Protein AF-A0A4V3F6N6-F1 (afdb_monomer_lite)

Sequence (101 aa):
GYAVGQSGLVARTADHGRTWGYVKTPVDGNLFGVDSFADGQVIAVGQRVALRSTDNGATWNPIRALDFSINWYTGLGHAASAAAGEVIAVGHSGRVLRLAP

Structure (mmCIF, N/CA/C/O backbone):
data_AF-A0A4V3F6N6-F1
#
_entry.id   AF-A0A4V3F6N6-F1
#
loop_
_atom_site.group_PDB
_atom_site.id
_atom_site.type_symbol
_atom_site.label_atom_id
_atom_site.label_alt_id
_atom_site.label_comp_id
_atom_site.label_asym_id
_atom_site.label_entity_id
_atom_site.label_seq_id
_atom_site.pdbx_PDB_ins_code
_atom_site.Cartn_x
_atom_site.Cartn_y
_atom_site.Cartn_z
_atom_site.occupancy
_atom_site.B_iso_or_equiv
_atom_site.auth_seq_id
_atom_site.auth_comp_id
_atom_site.auth_asym_id
_atom_site.auth_atom_id
_atom_site.pdbx_PDB_model_num
ATOM 1 N N . GLY A 1 1 ? -8.906 -5.486 6.481 1.00 95.31 1 GLY A N 1
ATOM 2 C CA . GLY A 1 1 ? -8.701 -5.689 5.033 1.00 95.31 1 GLY A CA 1
ATOM 3 C C . GLY A 1 1 ? -8.446 -4.354 4.369 1.00 95.31 1 GLY A C 1
ATOM 4 O O . GL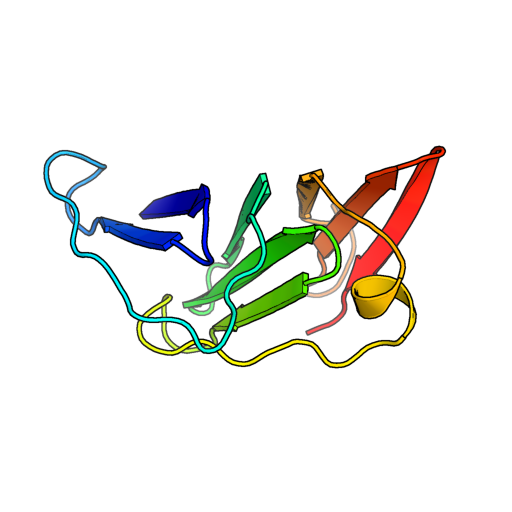Y A 1 1 ? -8.833 -3.332 4.934 1.00 95.31 1 GLY A O 1
ATOM 5 N N . TYR A 1 2 ? -7.803 -4.366 3.204 1.00 97.69 2 TYR A N 1
ATOM 6 C CA . TYR A 1 2 ? -7.343 -3.161 2.513 1.00 97.69 2 TYR A CA 1
ATOM 7 C C . TYR A 1 2 ? -7.647 -3.250 1.019 1.00 97.69 2 TYR A C 1
ATOM 9 O O . TYR A 1 2 ? -7.634 -4.339 0.452 1.00 97.69 2 TYR A O 1
ATOM 17 N N . ALA A 1 3 ? -7.914 -2.105 0.403 1.00 98.12 3 ALA A N 1
ATOM 18 C CA . ALA A 1 3 ? -8.040 -1.951 -1.038 1.00 98.12 3 ALA A CA 1
ATOM 19 C C . ALA A 1 3 ? -7.369 -0.640 -1.451 1.00 98.12 3 ALA A C 1
ATOM 21 O O . ALA A 1 3 ? -7.377 0.333 -0.693 1.00 98.12 3 ALA A O 1
ATOM 22 N N . VAL A 1 4 ? -6.780 -0.624 -2.644 1.00 98.50 4 VAL A N 1
ATOM 23 C CA . VAL A 1 4 ? -6.065 0.536 -3.182 1.00 98.50 4 VAL A CA 1
ATOM 24 C C . VAL A 1 4 ? -6.452 0.789 -4.631 1.00 98.50 4 VAL A C 1
ATOM 26 O O . VAL A 1 4 ? -6.986 -0.101 -5.292 1.00 98.50 4 VAL A O 1
ATOM 29 N N . GLY A 1 5 ? -6.211 2.001 -5.126 1.00 97.88 5 GLY A N 1
ATOM 30 C CA . G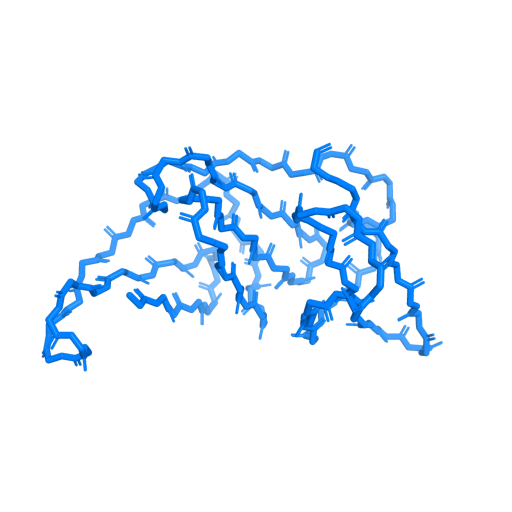LY A 1 5 ? -6.562 2.340 -6.499 1.00 97.88 5 GLY A CA 1
ATOM 31 C C . GLY A 1 5 ? -5.957 3.641 -7.006 1.00 97.88 5 GLY A C 1
ATOM 32 O O . GLY A 1 5 ? -4.848 4.033 -6.642 1.00 97.88 5 GLY A O 1
ATOM 33 N N . GLN A 1 6 ? -6.692 4.292 -7.904 1.00 98.12 6 GLN A N 1
ATOM 34 C CA . GLN A 1 6 ? -6.245 5.505 -8.583 1.00 98.12 6 GLN A CA 1
ATOM 35 C C . GLN A 1 6 ? -6.060 6.677 -7.615 1.00 98.12 6 GLN A C 1
ATOM 37 O O . GLN A 1 6 ? -6.687 6.717 -6.558 1.00 98.12 6 GLN A O 1
ATOM 42 N N . SER A 1 7 ? -5.215 7.636 -7.995 1.00 96.69 7 SER A N 1
ATOM 43 C CA . SER A 1 7 ? -5.049 8.903 -7.264 1.00 96.69 7 SER A CA 1
ATOM 44 C C . SER A 1 7 ? -4.751 8.724 -5.768 1.00 96.69 7 SER A C 1
ATOM 46 O O . SER A 1 7 ? -5.338 9.397 -4.926 1.00 96.69 7 SER A O 1
ATOM 48 N N . GLY A 1 8 ? -3.886 7.763 -5.428 1.00 97.31 8 GLY A N 1
ATOM 49 C CA . GLY A 1 8 ? -3.494 7.474 -4.048 1.00 97.31 8 GLY A CA 1
ATOM 50 C C . GLY A 1 8 ? -4.591 6.885 -3.161 1.00 97.31 8 GLY A C 1
ATOM 51 O O . GLY A 1 8 ? -4.424 6.868 -1.939 1.00 97.31 8 GLY A O 1
ATOM 52 N N . LEU A 1 9 ? -5.706 6.412 -3.730 1.00 98.25 9 LEU A N 1
ATOM 53 C CA . LEU A 1 9 ? -6.828 5.884 -2.960 1.00 98.25 9 LEU A CA 1
ATOM 54 C C . LEU A 1 9 ? -6.395 4.695 -2.103 1.00 98.25 9 LEU A C 1
ATOM 56 O O . LEU A 1 9 ? -5.880 3.700 -2.614 1.00 98.25 9 LEU A O 1
ATOM 60 N N . VAL A 1 10 ? -6.698 4.785 -0.810 1.00 98.50 10 VAL A N 1
ATOM 61 C CA . VAL A 1 10 ? -6.643 3.677 0.141 1.00 98.50 10 VAL A CA 1
ATOM 62 C C . VAL A 1 10 ? -7.991 3.581 0.842 1.00 98.50 10 VAL A C 1
ATOM 64 O O . VAL A 1 10 ? -8.519 4.572 1.349 1.00 98.50 10 VAL A O 1
ATOM 67 N N . ALA A 1 11 ? -8.537 2.372 0.902 1.00 98.38 11 ALA A N 1
ATOM 68 C CA . ALA A 1 11 ? -9.718 2.042 1.679 1.00 98.38 11 ALA A CA 1
ATOM 69 C C . ALA A 1 11 ? -9.404 0.910 2.663 1.00 98.38 11 ALA A C 1
ATOM 71 O O . ALA A 1 11 ? -8.668 -0.031 2.353 1.00 98.38 11 ALA A O 1
ATOM 72 N N . ARG A 1 12 ? -9.986 0.994 3.859 1.00 97.88 12 ARG A N 1
ATOM 73 C CA . ARG A 1 12 ? -9.850 0.003 4.928 1.00 97.88 12 ARG A CA 1
ATOM 74 C C . ARG A 1 12 ? -11.218 -0.529 5.326 1.00 97.88 12 ARG A C 1
ATOM 76 O O . ARG A 1 12 ? -12.182 0.222 5.435 1.00 97.88 12 ARG A O 1
ATOM 83 N N . THR A 1 13 ? -11.266 -1.822 5.610 1.00 97.75 13 THR A N 1
ATOM 84 C CA . THR A 1 13 ? -12.426 -2.503 6.190 1.00 97.75 13 THR A CA 1
ATOM 85 C C . THR A 1 13 ? -12.037 -3.208 7.488 1.00 97.75 13 THR A C 1
ATOM 87 O O . THR A 1 13 ? -10.948 -3.793 7.588 1.00 97.75 13 THR A O 1
ATOM 90 N N . ALA A 1 14 ? -12.939 -3.169 8.469 1.00 96.19 14 ALA A N 1
ATOM 91 C CA . ALA A 1 14 ? -12.847 -3.907 9.729 1.00 96.19 14 ALA A CA 1
ATOM 92 C C . ALA A 1 14 ? -13.867 -5.059 9.823 1.00 96.19 14 ALA A C 1
ATOM 94 O O . ALA A 1 14 ? -13.840 -5.820 10.782 1.00 96.19 14 ALA A O 1
ATOM 95 N N . ASP A 1 15 ? -14.745 -5.213 8.831 1.00 97.38 15 ASP A N 1
ATOM 96 C CA . ASP A 1 15 ? -15.902 -6.115 8.869 1.00 97.38 15 ASP A CA 1
ATOM 97 C C . ASP A 1 15 ? -15.910 -7.111 7.697 1.00 97.38 15 ASP A C 1
ATOM 99 O O . ASP A 1 15 ? -16.964 -7.531 7.210 1.00 97.38 15 ASP A O 1
ATOM 103 N N . HIS A 1 16 ? -14.712 -7.520 7.271 1.00 96.31 16 HIS A N 1
ATOM 104 C CA . HIS A 1 16 ? -14.479 -8.449 6.160 1.00 96.31 16 HIS A CA 1
ATOM 105 C C . HIS A 1 16 ? -15.002 -7.944 4.806 1.00 96.31 16 HIS A C 1
ATOM 107 O O . HIS A 1 16 ? -15.464 -8.726 3.981 1.00 96.31 16 HIS A O 1
ATOM 113 N N . GLY A 1 17 ? -14.907 -6.636 4.563 1.00 97.62 17 GLY A N 1
ATOM 114 C CA . GLY A 1 17 ? -15.227 -6.023 3.274 1.00 97.62 17 GLY A CA 1
ATOM 115 C C . GLY A 1 17 ? -16.696 -5.662 3.087 1.00 97.62 17 GLY A C 1
ATOM 116 O O . GLY A 1 17 ? -17.074 -5.326 1.967 1.00 97.62 17 GLY A O 1
ATOM 117 N N . ARG A 1 18 ? -17.514 -5.706 4.149 1.00 98.12 18 ARG A N 1
ATOM 118 C CA . ARG A 1 18 ? -18.922 -5.281 4.087 1.00 98.12 18 ARG A CA 1
ATOM 119 C C . ARG A 1 18 ? -19.038 -3.762 4.031 1.00 98.12 18 ARG A C 1
ATOM 121 O O . ARG A 1 18 ? -19.854 -3.246 3.275 1.00 98.12 18 ARG A O 1
ATOM 128 N N . THR A 1 19 ? -18.204 -3.053 4.788 1.00 97.94 19 THR A N 1
ATOM 129 C CA . THR A 1 19 ? -18.091 -1.594 4.753 1.00 97.94 19 THR A CA 1
ATOM 130 C C . THR A 1 19 ? -16.636 -1.154 4.632 1.00 97.94 19 THR A C 1
ATOM 132 O O . THR A 1 19 ? -15.702 -1.851 5.047 1.00 97.94 19 THR A O 1
ATOM 135 N N . TRP A 1 20 ? -16.448 0.017 4.021 1.00 98.19 20 TRP A N 1
ATOM 136 C CA . TRP A 1 20 ? -15.142 0.579 3.701 1.00 98.19 20 TRP A CA 1
ATOM 137 C C . TRP A 1 20 ? -15.066 2.039 4.137 1.00 98.19 20 TRP A C 1
ATOM 139 O O . TRP A 1 20 ? -15.940 2.839 3.814 1.00 98.19 20 TRP A O 1
ATOM 149 N N . GLY A 1 21 ? -14.000 2.382 4.857 1.00 98.00 21 GLY A N 1
ATOM 150 C CA . GLY A 1 21 ? -13.615 3.758 5.150 1.00 98.00 21 GLY A CA 1
ATOM 151 C C . GLY A 1 21 ? -12.429 4.170 4.285 1.00 98.00 21 GLY A C 1
ATOM 152 O O . GLY A 1 21 ? -11.464 3.413 4.161 1.00 98.00 21 GLY A O 1
ATOM 153 N N . TYR A 1 22 ? -12.490 5.362 3.696 1.00 97.38 22 TYR A N 1
ATOM 154 C CA . TYR A 1 22 ? -11.394 5.917 2.903 1.00 97.38 22 TYR A CA 1
ATOM 155 C C . TYR A 1 22 ? -10.381 6.628 3.796 1.00 97.38 22 TYR A C 1
ATOM 157 O O . TYR A 1 22 ? -10.753 7.384 4.695 1.00 97.38 22 TYR A O 1
ATOM 165 N N . VAL A 1 23 ? -9.099 6.400 3.525 1.00 97.12 23 VAL A N 1
ATOM 166 C CA . VAL A 1 23 ? -7.984 7.008 4.252 1.00 97.12 23 VAL A CA 1
ATOM 167 C C . VAL A 1 23 ? -7.224 7.907 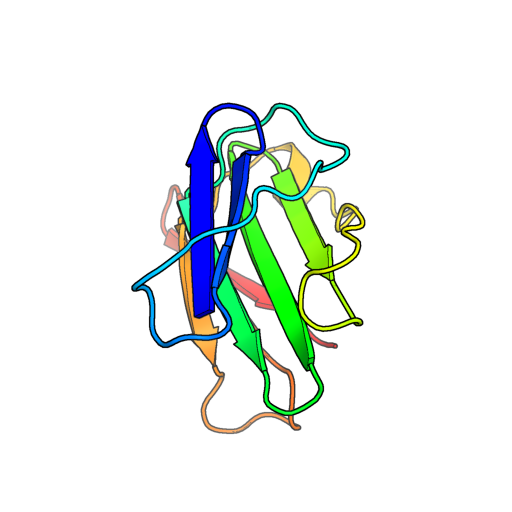3.291 1.00 97.12 23 VAL A C 1
ATOM 169 O O . VAL A 1 23 ? -6.828 7.485 2.205 1.00 97.12 23 VAL A O 1
ATOM 172 N N . LYS A 1 24 ? -7.026 9.166 3.687 1.00 96.69 24 LYS A N 1
ATOM 173 C CA . LYS A 1 24 ? -6.242 10.116 2.899 1.00 96.69 24 LYS A CA 1
ATOM 174 C C . LYS A 1 24 ? -4.769 9.710 2.922 1.00 96.69 24 LYS A C 1
ATOM 176 O O . LYS A 1 24 ? -4.218 9.430 3.984 1.00 96.69 24 LYS A O 1
ATOM 181 N N . THR A 1 25 ? -4.129 9.739 1.761 1.00 98.00 25 THR A N 1
ATOM 182 C CA . THR A 1 25 ? -2.695 9.477 1.610 1.00 98.00 25 THR A CA 1
ATOM 183 C C . THR A 1 25 ? -1.965 10.733 1.123 1.00 98.00 25 THR A C 1
ATOM 185 O O . THR A 1 25 ? -2.604 11.680 0.657 1.00 98.00 25 THR A O 1
ATOM 188 N N . PRO A 1 26 ? -0.628 10.791 1.258 1.00 97.19 26 PRO A N 1
ATOM 189 C CA . PRO A 1 26 ? 0.167 11.938 0.820 1.00 97.19 26 PRO A CA 1
ATOM 190 C C . PRO A 1 26 ? 0.653 11.822 -0.638 1.00 97.19 26 PRO A C 1
ATOM 192 O O . PRO A 1 26 ? 1.670 12.420 -0.985 1.00 97.19 26 PRO A O 1
ATOM 195 N N . VAL A 1 27 ? 0.002 11.008 -1.477 1.00 96.31 27 VAL A N 1
ATOM 196 C CA . VAL A 1 27 ? 0.414 10.768 -2.870 1.00 96.31 27 VAL A CA 1
ATOM 197 C C . VAL A 1 27 ? -0.789 10.787 -3.802 1.00 96.31 27 VAL A C 1
ATOM 199 O O . VAL A 1 27 ? -1.862 10.340 -3.425 1.00 96.31 27 VAL A O 1
ATOM 202 N N . ASP A 1 28 ? -0.570 11.215 -5.044 1.00 95.31 28 ASP A N 1
ATOM 203 C CA . ASP A 1 28 ? -1.591 11.204 -6.105 1.00 95.31 28 ASP A CA 1
ATOM 204 C C . ASP A 1 28 ? -1.324 10.113 -7.162 1.00 95.31 28 ASP A C 1
ATOM 206 O O . ASP A 1 28 ? -2.012 10.015 -8.177 1.00 95.31 28 ASP A O 1
ATOM 210 N N . GLY A 1 29 ? -0.290 9.289 -6.959 1.00 95.38 29 GLY A N 1
ATOM 211 C CA . GLY A 1 29 ? 0.047 8.182 -7.853 1.00 95.38 29 GLY A CA 1
ATOM 212 C C . GLY A 1 29 ? -0.948 7.026 -7.739 1.00 95.38 29 GLY A C 1
ATOM 213 O O . GLY A 1 29 ? -1.472 6.747 -6.662 1.00 95.38 29 GLY A O 1
ATOM 214 N N . ASN A 1 30 ? -1.192 6.319 -8.843 1.00 98.19 30 ASN A N 1
ATOM 215 C CA . ASN A 1 30 ? -2.027 5.117 -8.821 1.00 98.19 30 ASN A CA 1
ATOM 216 C C . ASN A 1 30 ? -1.337 4.009 -8.021 1.00 98.19 30 ASN A C 1
ATOM 218 O O . ASN A 1 30 ? -0.173 3.704 -8.280 1.00 98.19 30 ASN A O 1
ATOM 222 N N . LEU A 1 31 ? -2.070 3.394 -7.098 1.00 98.50 31 LEU A N 1
ATOM 223 C CA . LEU A 1 31 ? -1.650 2.230 -6.328 1.00 98.50 31 LEU A CA 1
ATOM 224 C C . LEU A 1 31 ? -2.206 0.962 -6.983 1.00 98.50 31 LEU A C 1
ATOM 226 O O . LEU A 1 31 ? -3.359 0.926 -7.412 1.00 98.50 31 LEU A O 1
ATOM 230 N N . PHE A 1 32 ? -1.374 -0.069 -7.082 1.00 98.19 32 PHE A N 1
ATOM 231 C CA . PHE A 1 32 ? -1.661 -1.299 -7.822 1.00 98.19 32 PHE A CA 1
ATOM 232 C C . PHE A 1 32 ? -1.675 -2.546 -6.938 1.00 98.19 32 PHE A C 1
ATOM 234 O O . PHE A 1 32 ? -2.349 -3.513 -7.277 1.00 98.19 32 PHE A O 1
ATOM 241 N N . GLY A 1 33 ? -0.956 -2.521 -5.815 1.00 97.31 33 GLY A N 1
ATOM 242 C CA . GLY A 1 33 ? -0.887 -3.633 -4.873 1.00 97.31 33 GLY A CA 1
ATOM 243 C C . GLY A 1 33 ? -0.869 -3.147 -3.433 1.00 97.31 33 GLY A C 1
ATOM 244 O O . GLY A 1 33 ? -0.340 -2.072 -3.146 1.00 97.31 33 GLY A O 1
ATOM 245 N N . VAL A 1 34 ? -1.444 -3.945 -2.534 1.00 97.31 34 VAL A N 1
ATOM 246 C CA . VAL A 1 34 ? -1.418 -3.721 -1.086 1.00 97.31 34 VAL A CA 1
ATOM 247 C C . VAL A 1 34 ? -1.305 -5.051 -0.355 1.00 97.31 34 VAL A C 1
ATOM 249 O O . VAL A 1 34 ? -1.931 -6.028 -0.759 1.00 97.31 34 VAL A O 1
ATOM 252 N N . ASP A 1 35 ? -0.520 -5.077 0.714 1.00 95.00 35 ASP A N 1
ATOM 253 C CA . ASP A 1 35 ? -0.379 -6.231 1.597 1.00 95.00 35 ASP A CA 1
ATOM 254 C C . ASP A 1 35 ? -0.227 -5.765 3.050 1.00 95.00 35 ASP A C 1
ATOM 256 O O . ASP A 1 35 ? 0.196 -4.636 3.314 1.00 95.00 35 ASP A O 1
ATOM 260 N N . SER A 1 36 ? -0.609 -6.618 3.994 1.00 92.88 36 SER A N 1
ATOM 261 C CA . SER A 1 36 ? -0.612 -6.320 5.426 1.00 92.88 36 SER A CA 1
ATOM 262 C C . SER A 1 36 ? 0.022 -7.434 6.240 1.00 92.88 36 SER A C 1
ATOM 264 O O . SER A 1 36 ? -0.050 -8.604 5.874 1.00 92.88 36 SER A O 1
ATOM 266 N N . PHE A 1 37 ? 0.565 -7.067 7.391 1.00 89.00 37 PHE A N 1
ATOM 267 C CA . PHE A 1 37 ? 1.306 -7.954 8.272 1.00 89.00 37 PHE A CA 1
ATOM 268 C C . PHE A 1 37 ? 0.625 -8.085 9.635 1.00 89.00 37 PHE A C 1
ATOM 270 O O . PHE A 1 37 ? -0.180 -7.244 10.039 1.00 89.00 37 PHE A O 1
ATOM 277 N N . ALA A 1 38 ? 0.973 -9.147 10.363 1.00 87.19 38 ALA A N 1
ATOM 278 C CA . ALA A 1 38 ? 0.391 -9.448 11.671 1.00 87.19 38 ALA A CA 1
ATOM 279 C C . ALA A 1 38 ? 0.714 -8.397 12.751 1.00 87.19 38 ALA A C 1
ATOM 281 O O . ALA A 1 38 ? -0.035 -8.264 13.713 1.00 87.19 38 ALA A O 1
ATOM 282 N N . ASP A 1 39 ? 1.801 -7.641 12.589 1.00 87.50 39 ASP A N 1
ATOM 283 C CA . ASP A 1 39 ? 2.213 -6.560 13.492 1.00 87.50 39 ASP A CA 1
ATOM 284 C C . ASP A 1 39 ? 1.492 -5.225 13.217 1.00 87.50 39 ASP A C 1
ATOM 286 O O . ASP A 1 39 ? 1.775 -4.215 13.859 1.00 87.50 39 ASP A O 1
ATOM 290 N N . GLY A 1 40 ? 0.544 -5.212 12.274 1.00 90.06 40 GLY A N 1
ATOM 291 C CA . GLY A 1 40 ? -0.221 -4.029 11.894 1.00 90.06 40 GLY A CA 1
ATOM 292 C C . GLY A 1 40 ? 0.446 -3.169 10.823 1.00 90.06 40 GLY A C 1
ATOM 293 O O . GLY A 1 40 ? -0.103 -2.122 10.466 1.00 90.06 40 GLY A O 1
ATOM 294 N N . GLN A 1 41 ? 1.589 -3.587 10.274 1.00 92.69 41 GLN A N 1
ATOM 295 C CA . GLN A 1 41 ? 2.145 -2.922 9.105 1.00 92.69 41 GLN A CA 1
ATOM 296 C C . GLN A 1 41 ? 1.298 -3.160 7.854 1.00 92.69 41 GLN A C 1
ATOM 298 O O . GLN A 1 41 ? 0.690 -4.217 7.675 1.00 92.69 41 GLN A O 1
ATOM 303 N N . VAL A 1 42 ? 1.290 -2.175 6.956 1.00 95.44 42 VAL A N 1
ATOM 304 C CA . VAL A 1 42 ? 0.657 -2.273 5.636 1.00 95.44 42 VAL A CA 1
ATOM 305 C C . VAL A 1 42 ? 1.555 -1.598 4.608 1.00 95.44 42 VAL A C 1
ATOM 307 O O . VAL A 1 42 ? 2.012 -0.477 4.828 1.00 95.44 42 VAL A O 1
ATOM 310 N N . ILE A 1 43 ? 1.806 -2.263 3.485 1.00 96.44 43 ILE A N 1
ATOM 311 C CA . ILE A 1 43 ? 2.579 -1.717 2.366 1.00 96.44 43 ILE A CA 1
ATOM 312 C C . ILE A 1 43 ? 1.669 -1.625 1.151 1.00 96.44 43 ILE A C 1
ATOM 314 O O . ILE A 1 43 ? 0.957 -2.573 0.835 1.00 96.44 43 ILE A O 1
ATOM 318 N N . ALA A 1 44 ? 1.715 -0.490 0.458 1.00 97.56 44 ALA A N 1
ATOM 319 C CA . ALA A 1 44 ? 1.072 -0.305 -0.834 1.00 97.56 44 ALA A CA 1
ATOM 320 C C . ALA A 1 44 ? 2.101 0.150 -1.869 1.00 97.56 44 ALA A C 1
ATOM 322 O O . ALA A 1 44 ? 2.958 0.986 -1.577 1.00 97.56 44 ALA A O 1
ATOM 323 N N . VAL A 1 45 ? 2.014 -0.380 -3.084 1.00 97.81 45 VAL A N 1
ATOM 324 C CA . VAL A 1 45 ? 2.925 -0.052 -4.187 1.00 97.81 45 VAL A CA 1
ATOM 325 C C . VAL A 1 45 ? 2.151 0.322 -5.439 1.00 97.81 45 VAL A C 1
ATOM 327 O O . VAL A 1 45 ? 1.010 -0.101 -5.625 1.00 97.81 45 VAL A O 1
ATOM 330 N N . GLY A 1 46 ? 2.760 1.136 -6.295 1.00 97.88 46 GLY A N 1
ATOM 331 C CA . GLY A 1 46 ? 2.078 1.674 -7.459 1.00 97.88 46 GLY A CA 1
ATOM 332 C C . GLY A 1 46 ? 2.998 2.287 -8.502 1.00 97.88 46 GLY A C 1
ATOM 333 O O . GLY A 1 46 ? 4.185 1.966 -8.597 1.00 97.88 46 GLY A O 1
ATOM 334 N N . GLN A 1 47 ? 2.435 3.183 -9.310 1.00 97.69 47 GLN A N 1
ATOM 335 C CA . GLN A 1 47 ? 3.163 3.911 -10.340 1.00 97.69 47 GLN A CA 1
ATOM 336 C C . GLN A 1 47 ? 4.022 5.009 -9.725 1.00 97.69 47 GLN A C 1
ATOM 338 O O . GLN A 1 47 ? 3.507 6.064 -9.360 1.00 97.69 47 GLN A O 1
ATOM 343 N N . ARG A 1 48 ? 5.339 4.786 -9.682 1.00 96.69 48 ARG A N 1
ATOM 344 C CA . ARG A 1 48 ? 6.315 5.744 -9.147 1.00 96.69 48 ARG A CA 1
ATOM 345 C C . ARG A 1 48 ? 6.051 6.152 -7.690 1.00 96.69 48 ARG A C 1
ATOM 347 O O . ARG A 1 48 ? 6.434 7.241 -7.263 1.00 96.69 48 ARG A O 1
ATOM 354 N N . VAL A 1 49 ? 5.370 5.286 -6.939 1.00 96.94 49 VAL A N 1
ATOM 355 C CA . VAL A 1 49 ? 5.007 5.500 -5.537 1.00 96.94 49 VAL A CA 1
ATOM 356 C C . VAL A 1 49 ? 5.036 4.184 -4.764 1.00 96.94 49 VAL A C 1
ATOM 358 O O . VAL A 1 49 ? 4.687 3.123 -5.286 1.00 96.94 49 VAL A O 1
ATOM 361 N N . ALA A 1 50 ? 5.406 4.277 -3.492 1.00 97.06 50 ALA A N 1
ATOM 362 C CA . ALA A 1 50 ? 5.187 3.243 -2.493 1.00 97.06 50 ALA A CA 1
ATOM 363 C C . ALA A 1 50 ? 4.881 3.910 -1.148 1.00 97.06 50 ALA A C 1
ATOM 365 O O . ALA A 1 50 ? 5.438 4.964 -0.828 1.00 97.06 50 ALA A O 1
ATOM 366 N N . LEU A 1 51 ? 3.985 3.312 -0.371 1.00 97.38 51 LEU A N 1
ATOM 367 C CA . LEU A 1 51 ? 3.543 3.803 0.927 1.00 97.38 51 LEU A CA 1
ATOM 368 C C . LEU A 1 51 ? 3.682 2.702 1.978 1.00 97.38 51 LEU A C 1
ATOM 370 O O . LEU A 1 51 ? 3.487 1.523 1.684 1.00 97.38 51 LEU A O 1
ATOM 374 N N . ARG A 1 52 ? 3.946 3.112 3.217 1.00 96.38 52 ARG A N 1
ATOM 375 C CA . ARG A 1 52 ? 3.937 2.255 4.401 1.00 96.38 52 ARG A CA 1
ATOM 376 C C . ARG A 1 52 ? 3.052 2.855 5.482 1.00 96.38 52 ARG A C 1
ATOM 378 O O . ARG A 1 52 ? 3.104 4.058 5.739 1.00 96.38 52 ARG A O 1
ATOM 385 N N . SER A 1 53 ? 2.299 1.996 6.142 1.00 97.06 53 SER A N 1
ATOM 386 C CA . SER A 1 53 ? 1.642 2.251 7.416 1.00 97.06 53 SER A CA 1
ATOM 387 C C . SER A 1 53 ? 2.222 1.314 8.471 1.00 97.06 53 SER A C 1
ATOM 389 O O . SER A 1 53 ? 2.566 0.172 8.165 1.00 97.06 53 SER A O 1
ATOM 391 N N . THR A 1 54 ? 2.319 1.794 9.707 1.00 95.62 54 THR A N 1
ATOM 392 C CA . THR A 1 54 ? 2.719 1.012 10.890 1.00 95.62 54 THR A CA 1
ATOM 393 C C . THR A 1 54 ? 1.612 0.979 11.950 1.00 95.62 54 THR A C 1
ATOM 395 O O . THR A 1 54 ? 1.862 0.629 13.097 1.00 95.62 54 THR A O 1
ATOM 398 N N . ASP A 1 55 ? 0.397 1.400 11.590 1.00 96.31 55 ASP A N 1
ATOM 399 C CA . ASP A 1 55 ? -0.738 1.594 12.497 1.00 96.31 55 ASP A CA 1
ATOM 400 C C . ASP A 1 55 ? -2.047 1.034 11.913 1.00 96.31 55 ASP A C 1
ATOM 402 O O . ASP A 1 55 ? -3.128 1.610 12.042 1.00 96.31 55 ASP A O 1
ATOM 406 N N . ASN A 1 56 ? -1.960 -0.137 11.278 1.00 96.19 56 ASN A N 1
ATOM 407 C CA . ASN A 1 56 ? -3.077 -0.841 10.648 1.00 96.19 56 ASN A CA 1
ATOM 408 C C . ASN A 1 56 ? -3.745 -0.054 9.509 1.00 96.19 56 ASN A C 1
ATOM 410 O O . ASN A 1 56 ? -4.945 -0.222 9.259 1.00 96.19 56 ASN A O 1
ATOM 414 N N . GLY A 1 57 ? -2.983 0.764 8.783 1.00 97.12 57 GLY A N 1
ATOM 415 C CA . GLY A 1 57 ? -3.454 1.547 7.641 1.00 97.12 57 GLY A CA 1
ATOM 416 C C . GLY A 1 57 ? -4.197 2.823 8.027 1.00 97.12 57 GLY A C 1
ATOM 417 O O . GLY A 1 57 ? -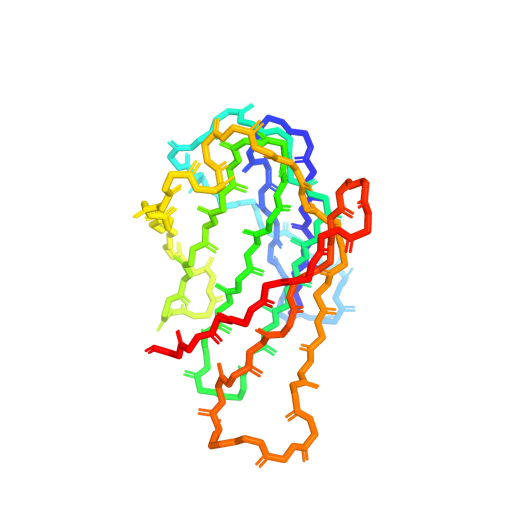4.928 3.345 7.185 1.00 97.12 57 GLY A O 1
ATOM 418 N N . ALA A 1 58 ? -4.065 3.297 9.272 1.00 96.69 58 ALA A N 1
ATOM 419 C CA . ALA A 1 58 ? -4.692 4.537 9.726 1.00 96.69 58 ALA A CA 1
ATOM 420 C C . ALA A 1 58 ? -3.925 5.775 9.233 1.00 96.69 58 ALA A C 1
ATOM 422 O O . ALA A 1 58 ? -4.546 6.750 8.811 1.00 96.69 58 ALA A O 1
ATOM 423 N N . THR A 1 59 ? -2.592 5.713 9.214 1.00 97.50 59 THR A N 1
ATOM 424 C CA . THR A 1 59 ? -1.714 6.731 8.630 1.00 97.50 59 THR A CA 1
ATOM 425 C C . THR A 1 59 ? -0.720 6.107 7.654 1.00 97.50 59 THR A C 1
ATOM 427 O O . THR A 1 59 ? -0.328 4.947 7.784 1.00 97.50 59 THR A O 1
ATOM 430 N N . TRP A 1 60 ? -0.328 6.879 6.637 1.00 98.12 60 TRP A N 1
ATOM 431 C CA . TRP A 1 60 ? 0.520 6.412 5.540 1.00 98.12 60 TRP A CA 1
ATOM 432 C C . TRP A 1 60 ? 1.667 7.379 5.279 1.00 98.12 60 TRP A C 1
ATOM 434 O O . TRP A 1 60 ? 1.457 8.582 5.127 1.00 98.12 60 TRP A O 1
ATOM 444 N N . ASN A 1 61 ? 2.872 6.830 5.155 1.00 97.69 61 ASN A N 1
ATOM 445 C CA . ASN A 1 61 ? 4.094 7.562 4.856 1.00 97.69 61 ASN A CA 1
ATOM 446 C C . ASN A 1 61 ? 4.717 7.046 3.549 1.00 97.69 61 ASN A C 1
ATOM 448 O O . ASN A 1 61 ? 4.757 5.831 3.343 1.00 97.69 61 ASN A O 1
ATOM 452 N N . PRO A 1 62 ? 5.236 7.919 2.666 1.00 97.00 62 PRO A N 1
ATOM 453 C CA . PRO A 1 62 ? 5.944 7.477 1.471 1.00 97.00 62 PRO A CA 1
ATOM 454 C C . PRO A 1 62 ? 7.218 6.702 1.809 1.00 97.00 62 PRO A C 1
ATOM 456 O O . PRO A 1 62 ? 8.039 7.164 2.603 1.00 97.00 62 PRO A O 1
ATOM 459 N N . ILE A 1 63 ? 7.431 5.571 1.138 1.00 95.12 63 ILE A N 1
ATOM 460 C CA . ILE A 1 63 ? 8.718 4.873 1.143 1.00 95.12 63 ILE A CA 1
ATOM 461 C C . ILE A 1 63 ? 9.629 5.590 0.144 1.00 95.12 63 ILE A C 1
ATOM 463 O O . ILE A 1 63 ? 9.470 5.479 -1.073 1.00 95.12 63 ILE A O 1
ATOM 467 N N . ARG A 1 64 ? 10.586 6.364 0.657 1.00 92.00 64 ARG A N 1
ATOM 468 C CA . ARG A 1 64 ? 11.508 7.155 -0.166 1.00 92.00 64 ARG A CA 1
ATOM 469 C C . ARG A 1 64 ? 12.699 6.308 -0.607 1.00 92.00 64 ARG A C 1
ATOM 471 O O . ARG A 1 64 ? 13.731 6.294 0.053 1.00 92.00 64 ARG A O 1
ATOM 478 N N . ALA A 1 65 ? 12.558 5.638 -1.744 1.00 90.69 65 ALA A N 1
ATOM 479 C CA . ALA A 1 65 ? 13.665 5.001 -2.451 1.00 90.69 65 ALA A CA 1
ATOM 480 C C . ALA A 1 65 ? 13.635 5.399 -3.930 1.00 90.69 65 ALA A C 1
ATOM 482 O O . ALA A 1 65 ? 12.561 5.470 -4.526 1.00 90.69 65 ALA A O 1
ATOM 483 N N . LEU A 1 66 ? 14.811 5.634 -4.526 1.00 92.94 66 LEU A N 1
ATOM 484 C CA . LEU A 1 66 ? 14.928 6.040 -5.934 1.00 92.94 66 LEU A CA 1
ATOM 485 C C . LEU A 1 66 ? 14.243 5.045 -6.880 1.00 92.94 66 LEU A C 1
ATOM 487 O O . LEU A 1 66 ? 13.636 5.440 -7.866 1.00 92.94 66 LEU A O 1
ATOM 491 N N . ASP A 1 67 ? 14.300 3.753 -6.563 1.00 94.25 67 ASP A N 1
ATOM 492 C CA . ASP A 1 67 ? 13.664 2.722 -7.379 1.00 94.25 67 ASP A CA 1
ATOM 493 C C . ASP A 1 67 ? 12.141 2.925 -7.470 1.00 94.25 67 ASP A C 1
ATOM 495 O O . ASP A 1 67 ? 11.559 2.892 -8.556 1.00 94.25 67 ASP A O 1
ATOM 499 N N . PHE A 1 68 ? 11.506 3.253 -6.341 1.00 94.69 68 PHE A N 1
ATOM 500 C CA . PHE A 1 68 ? 10.079 3.542 -6.297 1.00 94.69 68 PHE A CA 1
ATOM 501 C C . PHE A 1 68 ? 9.700 4.854 -6.961 1.00 94.69 68 PHE A C 1
ATOM 503 O O . PHE A 1 68 ? 8.543 4.973 -7.318 1.00 94.69 68 PHE A O 1
ATOM 510 N N . SER A 1 69 ? 10.599 5.823 -7.151 1.00 93.44 69 SER A N 1
ATOM 511 C CA . SER A 1 69 ? 10.244 7.092 -7.807 1.00 93.44 69 SER A CA 1
ATOM 512 C C . SER A 1 69 ? 10.340 7.043 -9.334 1.00 93.44 69 SER A C 1
ATOM 514 O O . SER A 1 69 ? 9.792 7.915 -10.011 1.00 93.44 69 SER A O 1
ATOM 516 N N . ILE A 1 70 ? 11.005 6.028 -9.894 1.00 94.88 70 ILE A N 1
ATOM 517 C CA . ILE A 1 70 ? 11.228 5.911 -11.344 1.00 94.88 70 ILE A CA 1
ATOM 518 C C . ILE A 1 70 ? 10.544 4.690 -11.972 1.00 94.88 70 ILE A C 1
ATOM 520 O O . ILE A 1 70 ? 10.298 4.698 -13.178 1.00 94.88 70 ILE A O 1
ATOM 524 N N . ASN A 1 71 ? 10.179 3.681 -11.175 1.00 96.69 71 ASN A N 1
ATOM 525 C CA . ASN A 1 71 ? 9.567 2.431 -11.638 1.00 96.69 71 ASN A CA 1
ATOM 526 C C . ASN A 1 71 ? 8.142 2.239 -11.093 1.00 96.69 71 ASN A C 1
ATOM 528 O O . ASN A 1 71 ? 7.659 3.021 -10.275 1.00 96.69 71 ASN A O 1
ATOM 532 N N . TRP A 1 72 ? 7.456 1.187 -11.547 1.00 96.62 72 TRP A N 1
ATOM 533 C CA . TRP A 1 72 ? 6.173 0.770 -10.983 1.00 96.62 72 TRP A CA 1
ATOM 534 C C . TRP A 1 72 ? 6.169 -0.696 -10.560 1.00 96.62 72 TRP A C 1
ATOM 536 O O . TRP A 1 72 ? 6.826 -1.540 -11.176 1.00 96.62 72 TRP A O 1
ATOM 546 N N . TYR A 1 73 ? 5.387 -0.970 -9.518 1.00 97.69 73 TYR A N 1
ATOM 547 C CA . TYR A 1 73 ? 5.259 -2.267 -8.857 1.00 97.69 73 TYR A CA 1
ATOM 548 C C . TYR A 1 73 ? 3.783 -2.618 -8.690 1.00 97.69 73 TYR A C 1
ATOM 550 O O . TYR A 1 73 ? 2.962 -1.725 -8.490 1.00 97.69 73 TYR A O 1
ATOM 558 N N . THR A 1 74 ? 3.443 -3.900 -8.802 1.00 96.44 74 THR A N 1
ATOM 559 C CA . THR A 1 74 ? 2.046 -4.369 -8.825 1.00 96.44 74 THR A CA 1
ATOM 560 C C . THR A 1 74 ? 1.786 -5.484 -7.826 1.00 96.44 74 THR A C 1
ATOM 562 O O . THR A 1 74 ? 0.809 -5.421 -7.088 1.00 96.44 74 THR A O 1
ATOM 565 N N . GLY A 1 75 ? 2.650 -6.497 -7.787 1.00 93.50 75 GLY A N 1
ATOM 566 C CA . GLY A 1 75 ? 2.504 -7.635 -6.887 1.00 93.50 75 GLY A CA 1
ATOM 567 C C . GLY A 1 75 ? 3.318 -7.455 -5.613 1.00 93.50 75 GLY A C 1
ATOM 568 O O . GLY A 1 75 ? 4.461 -6.999 -5.666 1.00 93.50 75 GLY A O 1
ATOM 569 N N . LEU A 1 76 ? 2.727 -7.854 -4.490 1.00 94.69 76 LEU A N 1
ATOM 570 C CA . LEU A 1 76 ? 3.379 -7.979 -3.191 1.00 94.69 76 LEU A CA 1
ATOM 571 C C . LEU A 1 76 ? 3.203 -9.413 -2.688 1.00 94.69 76 LEU A C 1
ATOM 573 O O . LEU A 1 76 ? 2.184 -10.045 -2.973 1.00 94.69 76 LEU A O 1
ATOM 577 N N . GLY A 1 77 ? 4.193 -9.925 -1.965 1.00 89.00 77 GLY A N 1
ATOM 578 C CA . GLY A 1 77 ? 4.089 -11.215 -1.296 1.00 89.00 77 GLY A CA 1
ATOM 579 C C . GLY A 1 77 ? 5.058 -11.348 -0.129 1.00 89.00 77 GLY A C 1
ATOM 580 O O . GLY A 1 77 ? 6.157 -10.793 -0.150 1.00 89.00 77 GLY A O 1
ATOM 581 N N . HIS A 1 78 ? 4.648 -12.110 0.881 1.00 85.50 78 HIS A N 1
ATOM 582 C CA . HIS A 1 78 ? 5.455 -12.414 2.063 1.00 85.50 78 HIS A CA 1
ATOM 583 C C . HIS A 1 78 ? 6.614 -13.339 1.682 1.00 85.50 78 HIS A C 1
ATOM 585 O O . HIS A 1 78 ? 6.407 -14.380 1.051 1.00 85.50 78 HIS A O 1
ATOM 591 N N . ALA A 1 79 ? 7.843 -12.980 2.059 1.00 77.44 79 ALA A N 1
ATOM 592 C CA . ALA A 1 79 ? 8.995 -13.848 1.832 1.00 77.44 79 ALA A CA 1
ATOM 593 C C . ALA A 1 79 ? 8.935 -15.066 2.774 1.00 77.44 79 ALA A C 1
ATOM 595 O O . ALA A 1 79 ? 8.873 -14.920 3.991 1.00 77.44 79 ALA A O 1
ATOM 596 N N . ALA A 1 80 ? 8.987 -16.281 2.216 1.00 65.31 80 ALA A N 1
ATOM 597 C CA . ALA A 1 80 ? 8.744 -17.528 2.953 1.00 65.31 80 ALA A CA 1
ATOM 598 C C . ALA A 1 80 ? 9.762 -17.856 4.067 1.00 65.31 80 ALA A C 1
ATOM 600 O O . ALA A 1 80 ? 9.471 -18.696 4.914 1.00 65.31 80 ALA A O 1
ATOM 601 N N . SER A 1 81 ? 10.955 -17.247 4.068 1.00 62.72 81 SER A N 1
ATOM 602 C CA . SER A 1 81 ? 12.053 -17.632 4.974 1.00 62.72 81 SER A CA 1
ATOM 603 C C . SER A 1 81 ? 12.765 -16.473 5.668 1.00 62.72 81 SER A C 1
ATOM 605 O O . SER A 1 81 ? 13.846 -16.671 6.222 1.00 62.72 81 SER A O 1
ATOM 607 N N . ALA A 1 82 ? 12.231 -15.261 5.606 1.00 53.38 82 ALA A N 1
ATOM 608 C CA . ALA A 1 82 ? 12.883 -14.107 6.201 1.00 53.38 82 ALA A CA 1
ATOM 609 C C . ALA A 1 82 ? 12.195 -13.706 7.501 1.00 53.38 82 ALA A C 1
ATOM 611 O O . ALA A 1 82 ? 11.021 -14.007 7.709 1.00 53.38 82 ALA A O 1
ATOM 612 N N . ALA A 1 83 ? 12.955 -13.064 8.391 1.00 59.03 83 ALA A N 1
ATOM 613 C CA . ALA A 1 83 ? 12.448 -12.507 9.638 1.00 59.03 83 ALA A CA 1
ATOM 614 C C . ALA A 1 83 ? 11.090 -11.814 9.419 1.00 59.03 83 ALA A C 1
ATOM 616 O O . ALA A 1 83 ? 10.874 -11.187 8.379 1.00 59.03 83 ALA A O 1
ATOM 617 N N . ALA A 1 84 ? 10.177 -11.964 10.384 1.00 63.88 84 ALA A N 1
ATOM 618 C CA . ALA A 1 84 ? 8.820 -11.432 10.303 1.00 63.88 84 ALA A CA 1
ATOM 619 C C . ALA A 1 84 ? 8.819 -9.990 9.757 1.00 63.88 84 ALA A C 1
ATOM 621 O O . AL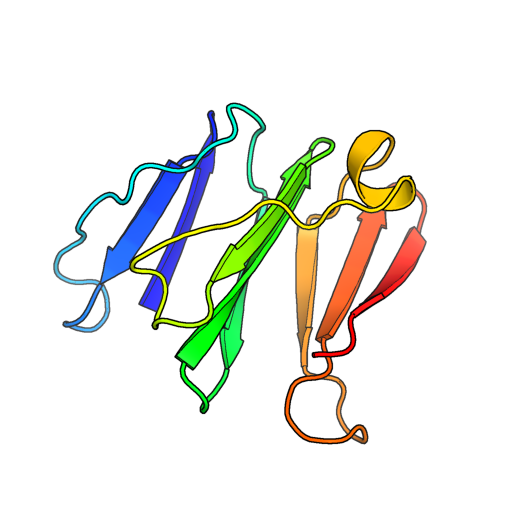A A 1 84 ? 9.480 -9.119 10.319 1.00 63.88 84 ALA A O 1
ATOM 622 N N . GLY A 1 85 ? 8.104 -9.762 8.650 1.00 68.19 85 GLY A N 1
ATOM 623 C CA . GLY A 1 85 ? 7.947 -8.433 8.047 1.00 68.19 85 GLY A CA 1
ATOM 624 C C . GLY A 1 85 ? 8.643 -8.213 6.700 1.00 68.19 85 GLY A C 1
ATOM 625 O O . GLY A 1 85 ? 8.510 -7.130 6.140 1.00 68.19 85 GLY A O 1
ATOM 626 N N . GLU A 1 86 ? 9.361 -9.196 6.146 1.00 81.94 86 GLU A N 1
ATOM 627 C CA . GLU A 1 86 ? 9.955 -9.051 4.810 1.00 81.94 86 GLU A CA 1
ATOM 628 C C . GLU A 1 86 ? 8.943 -9.302 3.678 1.00 81.94 86 GLU A C 1
ATOM 630 O O . GLU A 1 86 ? 8.285 -10.346 3.620 1.00 81.94 86 GLU A O 1
ATOM 635 N N . VAL A 1 87 ? 8.870 -8.359 2.732 1.00 88.38 87 VAL A N 1
ATOM 636 C CA . VAL A 1 87 ? 8.010 -8.445 1.544 1.00 88.38 87 VAL A CA 1
ATOM 637 C C . VAL A 1 87 ? 8.808 -8.366 0.258 1.00 88.38 87 VAL A C 1
ATOM 639 O O . VAL A 1 87 ? 9.751 -7.588 0.117 1.00 88.38 87 VAL A O 1
ATOM 642 N N . ILE A 1 88 ? 8.384 -9.166 -0.712 1.00 92.81 88 ILE A N 1
ATOM 643 C CA . ILE A 1 88 ? 8.840 -9.098 -2.089 1.00 92.81 88 ILE A CA 1
ATOM 644 C C . ILE A 1 88 ? 7.855 -8.259 -2.894 1.00 92.81 88 ILE A C 1
ATOM 646 O O . ILE A 1 88 ? 6.656 -8.533 -2.895 1.00 92.81 88 ILE A O 1
ATOM 650 N N . ALA A 1 89 ? 8.369 -7.259 -3.605 1.00 94.69 89 ALA A N 1
ATOM 651 C CA . ALA A 1 89 ? 7.615 -6.492 -4.585 1.00 94.69 89 ALA A CA 1
ATOM 652 C C . ALA A 1 89 ? 8.068 -6.869 -5.995 1.00 94.69 89 ALA A C 1
ATOM 654 O O . ALA A 1 89 ? 9.266 -6.882 -6.287 1.00 94.69 89 ALA A O 1
ATOM 655 N N . VAL A 1 90 ? 7.112 -7.135 -6.882 1.00 96.62 90 VAL A N 1
ATOM 656 C CA . VAL A 1 90 ? 7.372 -7.385 -8.304 1.00 96.62 90 VAL A CA 1
ATOM 657 C C . VAL A 1 90 ? 6.831 -6.244 -9.151 1.00 96.62 90 VAL A C 1
ATOM 659 O O . VAL A 1 90 ? 5.760 -5.690 -8.879 1.00 96.62 90 VAL A O 1
ATOM 662 N N . GLY A 1 91 ? 7.599 -5.854 -10.160 1.00 95.94 91 GLY A N 1
ATOM 663 C CA . GLY A 1 91 ? 7.308 -4.680 -1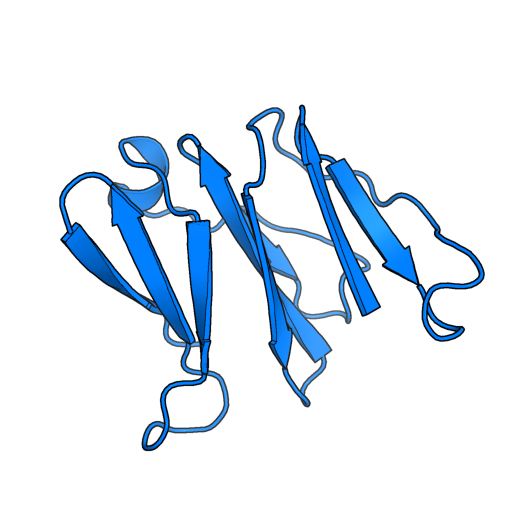0.969 1.00 95.94 91 GLY A CA 1
ATOM 664 C C . GLY A 1 91 ? 7.638 -4.855 -12.438 1.00 95.94 91 GLY A C 1
ATOM 665 O O . GLY A 1 91 ? 7.931 -5.948 -12.924 1.00 95.94 91 GLY A O 1
ATOM 666 N N . HIS A 1 92 ? 7.553 -3.744 -13.163 1.00 94.06 92 HIS A N 1
ATOM 667 C CA . HIS A 1 92 ? 7.768 -3.722 -14.609 1.00 94.06 92 HIS A CA 1
ATOM 668 C C . HIS A 1 92 ? 9.127 -4.304 -15.003 1.00 94.06 92 HIS A C 1
ATOM 670 O O . HIS A 1 92 ? 10.082 -4.249 -14.231 1.00 94.06 92 HIS A O 1
ATOM 676 N N . SER A 1 93 ? 9.221 -4.839 -16.220 1.00 94.25 93 SER A N 1
ATOM 677 C CA . SER A 1 93 ? 10.477 -5.372 -16.772 1.00 94.25 93 SER A CA 1
ATOM 678 C C . SER A 1 93 ? 11.141 -6.460 -15.909 1.00 94.25 93 SER A C 1
ATOM 680 O O . SER A 1 93 ? 12.363 -6.574 -15.889 1.00 94.25 93 SER A O 1
ATOM 682 N N . GLY A 1 94 ? 10.351 -7.246 -15.167 1.00 92.56 94 GLY A N 1
ATOM 683 C CA . GLY A 1 94 ? 10.864 -8.337 -14.332 1.00 92.56 94 GLY A CA 1
ATOM 684 C C . GLY A 1 94 ? 11.587 -7.885 -13.061 1.00 92.56 94 GLY A C 1
ATOM 685 O O . GLY A 1 94 ? 12.338 -8.668 -12.484 1.00 92.56 94 GLY A O 1
ATOM 686 N N . ARG A 1 95 ? 11.394 -6.636 -12.610 1.00 94.50 95 ARG A N 1
ATOM 687 C CA . ARG A 1 95 ? 12.000 -6.156 -11.360 1.00 94.50 95 ARG A CA 1
ATOM 688 C C . ARG A 1 95 ? 11.455 -6.922 -10.161 1.00 94.50 95 ARG A C 1
ATOM 690 O O . ARG A 1 95 ? 10.243 -7.074 -10.017 1.00 94.50 95 ARG A O 1
ATOM 697 N N . VAL A 1 96 ? 12.363 -7.315 -9.273 1.00 94.19 96 VAL A N 1
ATOM 698 C CA . VAL A 1 96 ? 12.058 -7.927 -7.980 1.00 94.19 96 VAL A CA 1
ATOM 699 C C . VAL A 1 96 ? 12.818 -7.152 -6.913 1.00 94.19 96 VAL A C 1
ATOM 701 O O . VAL A 1 96 ? 14.042 -7.044 -6.979 1.00 94.19 96 VAL A O 1
ATOM 704 N N . LEU A 1 97 ? 12.093 -6.593 -5.949 1.00 92.12 97 LEU A N 1
ATOM 705 C CA . LEU A 1 97 ? 12.662 -5.904 -4.797 1.00 92.12 97 LEU A CA 1
ATOM 706 C C . LEU A 1 97 ? 12.320 -6.642 -3.517 1.00 92.12 97 LEU A C 1
ATOM 708 O O . LEU A 1 97 ? 11.225 -7.177 -3.364 1.00 92.12 97 LEU A O 1
ATOM 712 N N . ARG A 1 98 ? 13.255 -6.588 -2.576 1.00 89.69 98 ARG A N 1
ATOM 713 C CA . ARG A 1 98 ? 13.073 -7.049 -1.208 1.00 89.69 98 ARG A CA 1
ATOM 714 C C . ARG A 1 98 ? 12.943 -5.836 -0.295 1.00 89.69 98 ARG A C 1
ATOM 716 O O . ARG A 1 98 ? 13.828 -4.982 -0.284 1.00 89.69 98 ARG A O 1
ATOM 723 N N . LEU A 1 99 ? 11.837 -5.761 0.431 1.00 85.81 99 LEU A N 1
ATOM 724 C CA . LEU A 1 99 ? 11.530 -4.715 1.396 1.00 85.81 99 LEU A CA 1
ATOM 725 C C . LEU A 1 99 ? 11.674 -5.306 2.792 1.00 85.81 99 LEU A C 1
ATOM 727 O O . LEU A 1 99 ? 10.896 -6.175 3.182 1.00 85.81 99 LEU A O 1
ATOM 731 N N . ALA A 1 100 ? 12.693 -4.844 3.510 1.00 75.25 100 ALA A N 1
ATOM 732 C CA . ALA A 1 100 ? 12.860 -5.142 4.922 1.00 75.25 100 ALA A CA 1
ATOM 733 C C . ALA A 1 100 ? 12.003 -4.175 5.767 1.00 75.25 100 ALA A C 1
ATOM 735 O O . ALA A 1 100 ? 11.764 -3.044 5.320 1.00 75.25 100 ALA A O 1
ATOM 736 N N . PRO A 1 101 ? 11.537 -4.608 6.953 1.00 63.12 101 PRO A N 1
ATOM 737 C CA . PRO A 1 101 ? 10.843 -3.739 7.900 1.00 63.12 101 PRO A CA 1
ATOM 738 C C . PRO A 1 101 ? 11.697 -2.548 8.362 1.00 63.12 101 PRO A C 1
ATOM 740 O O . PRO A 1 101 ? 12.943 -2.620 8.316 1.00 63.12 101 PRO A O 1
#

Secondary structure (DSSP, 8-state):
-EEE-STT-EEE-SSTTSS-EEE--S--SPEEEEEE-TTS-EEEEEBS-EEEESSTTSS-EE---HHHHHSBEEEEEE-TTSSTT-EEEEEGGG-EEEE--

InterPro domains:
  IPR015943 WD40/YVTN repeat-like-containing domain superfamily [G3DSA:2.130.10.10] (2-100)

Foldseek 3Di:
DWDFFAQGWIWDDPPVPPDIDTADAPGGFTWADKDAFPQLKIWIWAALWIWIDRHNPNYIDTDDDPCSNHFGWHDKDDDPDDDGPWIWTAGPPGDIDIDDD

pLDDT: mean 92.65, std 9.35, range [53.38, 98.5]

Radius of gyration: 12.79 Å; chains: 1; bounding box: 34×30×30 Å

Organism: NCBI:txid381431